Protein AF-A0A2M8HN23-F1 (afdb_monomer)

Sequence (165 aa):
MIIRKKDILLKEYEIVSDQITYWDNQYWTKQKFFISVEGLFLSGSSFLLNNEMFREDNIELQTLFFSLIAFNIVMCFIWFISCKRTKEYIDLRMKRAKNIEKYIKVAKLYRYHDNKFYLKQCNFSGKLERHIPSVFMVLWFIILFMHFIFPFIKKVCCLLILCAK

Mean predicted aligned error: 10.08 Å

Nearest PDB structures (foldseek):
  3g6b-assembly1_A  TM=3.235E-01  e=4.610E+00  Thermotoga maritima
  1qu7-assembly1_B  TM=3.025E-01  e=6.092E+00  Escherichia coli

Radius of gyration: 25.64 Å; Cα contacts (8 Å, |Δi|>4): 63; chains: 1; bounding box: 68×23×71 Å

Foldseek 3Di:
DVVVVLVVLVVLLVVLLVLLVVLLVVLVVLLVVLCVVLVVLVVVLVVLVPDVVNVVPPVVVVVVNLVVLVVLLVVLVVSLVVSVVSVVVSVVSVVSSVVSCVVNPVPVVVVVPPPDDDVVVSVPDDPVSSCSSVVSSVVSVVVCCVPPVVVVVVVVVVVVVVVVD

pLDDT: mean 78.19, std 15.1, range [40.41, 93.94]

Structure (mmCIF, N/CA/C/O backbone):
data_AF-A0A2M8HN23-F1
#
_entry.id   AF-A0A2M8HN23-F1
#
loop_
_atom_site.group_PDB
_atom_site.id
_atom_site.type_symbol
_atom_site.label_atom_id
_atom_site.label_alt_id
_atom_site.label_comp_id
_atom_site.label_asym_id
_atom_site.label_entity_id
_atom_site.label_seq_id
_atom_site.pdbx_PDB_ins_code
_atom_site.Cartn_x
_atom_site.Cartn_y
_atom_site.Cartn_z
_atom_site.occupancy
_atom_site.B_iso_or_equiv
_atom_site.auth_seq_id
_atom_site.auth_comp_id
_atom_site.auth_asym_id
_atom_site.auth_atom_id
_atom_site.pdbx_PDB_model_num
ATOM 1 N N . MET A 1 1 ? -25.834 9.711 41.392 1.00 53.47 1 MET A N 1
ATOM 2 C CA . MET A 1 1 ? -24.997 10.353 40.345 1.00 53.47 1 MET A CA 1
ATOM 3 C C . MET A 1 1 ? -24.006 9.395 39.653 1.00 53.47 1 MET A C 1
ATOM 5 O O . MET A 1 1 ? -23.716 9.595 38.482 1.00 53.47 1 MET A O 1
ATOM 9 N N . ILE A 1 2 ? -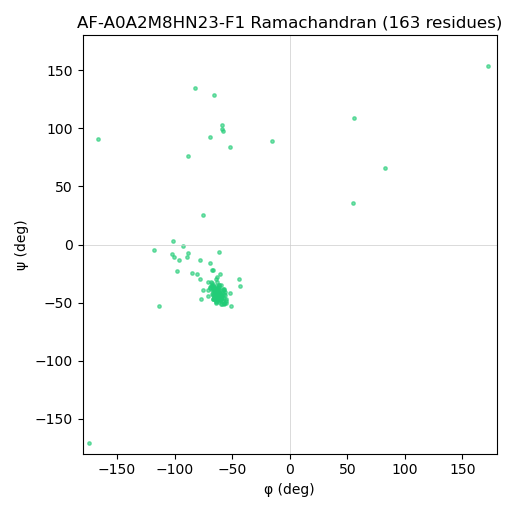23.532 8.326 40.315 1.00 57.75 2 ILE A N 1
ATOM 10 C CA . ILE A 1 2 ? -22.553 7.352 39.769 1.00 57.75 2 ILE A CA 1
ATOM 11 C C . ILE A 1 2 ? -23.112 6.493 38.611 1.00 57.75 2 ILE A C 1
ATOM 13 O O . ILE A 1 2 ? -22.380 6.177 37.678 1.00 57.75 2 ILE A O 1
ATOM 17 N N . ILE A 1 3 ? -24.411 6.172 38.632 1.00 59.12 3 ILE A N 1
ATOM 18 C CA . ILE A 1 3 ? -25.077 5.334 37.615 1.00 59.12 3 ILE A CA 1
ATOM 19 C C . ILE A 1 3 ? -25.060 6.018 36.234 1.00 59.12 3 ILE A C 1
ATOM 21 O O . ILE A 1 3 ? -24.543 5.444 35.283 1.00 59.12 3 ILE A O 1
ATOM 25 N N . ARG A 1 4 ? -25.445 7.304 36.154 1.00 64.25 4 ARG A N 1
ATOM 26 C CA . ARG A 1 4 ? -25.426 8.076 34.893 1.00 64.25 4 ARG A CA 1
ATOM 27 C C . ARG A 1 4 ? -24.042 8.145 34.242 1.00 64.25 4 ARG A C 1
ATOM 29 O O . ARG A 1 4 ? -23.936 8.073 33.026 1.00 64.25 4 ARG A O 1
ATOM 36 N N . LYS A 1 5 ? -22.971 8.269 35.037 1.00 71.38 5 LYS A N 1
ATOM 37 C CA . LYS A 1 5 ? -21.596 8.326 34.509 1.00 71.38 5 LYS A CA 1
ATOM 38 C C . LYS A 1 5 ? -21.184 7.000 33.867 1.00 71.38 5 LYS A C 1
ATOM 40 O O . LYS A 1 5 ? -20.461 7.002 32.878 1.00 71.38 5 LYS A O 1
ATOM 45 N N . LYS A 1 6 ? -21.649 5.878 34.417 1.00 72.00 6 LYS A N 1
ATOM 46 C CA . LYS A 1 6 ? -21.360 4.546 33.888 1.00 72.00 6 LYS A CA 1
ATOM 47 C C . LYS A 1 6 ? -22.083 4.294 32.565 1.00 72.00 6 LYS A C 1
ATOM 49 O O . LYS A 1 6 ? -21.448 3.821 31.631 1.00 72.00 6 LYS A O 1
ATOM 54 N N . ASP A 1 7 ? -23.358 4.659 32.472 1.00 77.06 7 ASP A N 1
ATOM 55 C CA . ASP A 1 7 ? -24.154 4.467 31.251 1.00 77.06 7 ASP A CA 1
ATOM 56 C C . ASP A 1 7 ? -23.611 5.309 30.086 1.00 77.06 7 ASP A C 1
ATOM 58 O O . ASP A 1 7 ? -23.524 4.837 28.955 1.00 77.06 7 ASP A O 1
ATOM 62 N N . ILE A 1 8 ? -23.144 6.530 30.377 1.00 82.38 8 ILE A N 1
ATOM 63 C CA . ILE A 1 8 ? -22.467 7.390 29.394 1.00 82.38 8 ILE A CA 1
ATOM 64 C C . ILE A 1 8 ? -21.170 6.743 28.891 1.00 82.38 8 ILE A C 1
ATOM 66 O O . ILE A 1 8 ? -20.927 6.727 27.688 1.00 82.38 8 ILE A O 1
ATOM 70 N N . LEU A 1 9 ? -20.347 6.191 29.789 1.00 80.38 9 LEU A N 1
ATOM 71 C CA . LEU A 1 9 ? -19.087 5.543 29.410 1.00 80.38 9 LEU A CA 1
ATOM 72 C C . LEU A 1 9 ? -19.309 4.250 28.613 1.00 80.38 9 LEU A C 1
ATOM 74 O O . LEU A 1 9 ? -18.529 3.961 27.713 1.00 80.38 9 LEU A O 1
ATOM 78 N N . LEU A 1 10 ? -20.367 3.490 28.911 1.00 81.00 10 LEU A N 1
ATOM 79 C CA . LEU A 1 10 ? -20.744 2.307 28.132 1.00 81.00 10 LEU A CA 1
ATOM 80 C C . LEU A 1 10 ? -21.181 2.686 26.715 1.00 81.00 10 LEU A C 1
ATOM 82 O O . LEU A 1 10 ? -20.696 2.098 25.753 1.00 81.00 10 LEU A O 1
ATOM 86 N N . LYS A 1 11 ? -22.020 3.718 26.579 1.00 83.12 11 LYS A N 1
ATOM 87 C CA . LYS A 1 11 ? -22.434 4.231 25.268 1.00 83.12 11 LYS A CA 1
ATOM 88 C C . LYS A 1 11 ? -21.251 4.784 24.470 1.00 83.12 11 LYS A C 1
ATOM 90 O O . LYS A 1 11 ? -21.157 4.576 23.266 1.00 83.12 11 LYS A O 1
ATOM 95 N N . GLU A 1 12 ? -20.326 5.475 25.134 1.00 85.12 12 GLU A N 1
ATOM 96 C CA . GLU A 1 12 ? -19.089 5.931 24.496 1.00 85.12 12 GLU A CA 1
ATOM 97 C C . GLU A 1 12 ? -18.231 4.748 24.026 1.00 85.12 12 GLU A C 1
ATOM 99 O O . GLU A 1 12 ? -17.696 4.782 22.920 1.00 85.12 12 GLU A O 1
ATOM 104 N N . TYR A 1 13 ? -18.116 3.697 24.840 1.00 83.44 13 TYR A N 1
ATOM 105 C CA . TYR A 1 13 ? -17.366 2.496 24.485 1.00 83.44 13 TYR A CA 1
ATOM 106 C C . TYR A 1 13 ? -17.936 1.807 23.244 1.00 83.44 13 TYR A C 1
ATOM 108 O O . TYR A 1 13 ? -17.172 1.474 22.343 1.00 83.44 13 TYR A O 1
ATOM 116 N N . GLU A 1 14 ? -19.259 1.649 23.172 1.00 83.12 14 GLU A N 1
ATOM 117 C CA . GLU A 1 14 ? -19.956 1.077 22.015 1.00 83.12 14 GLU A CA 1
ATOM 118 C C . GLU A 1 14 ? -19.638 1.862 20.733 1.00 83.12 14 GLU A C 1
ATOM 120 O O . GLU A 1 14 ? -19.123 1.299 19.769 1.00 83.12 14 GLU A O 1
ATOM 125 N N . ILE A 1 15 ? -19.784 3.192 20.773 1.00 86.81 15 ILE A N 1
ATOM 126 C CA . ILE A 1 15 ? -19.465 4.073 19.638 1.00 86.81 15 ILE A CA 1
ATOM 127 C C . ILE A 1 15 ? -17.994 3.939 19.218 1.00 86.81 15 ILE A C 1
ATOM 129 O O . ILE A 1 15 ? -17.678 3.890 18.028 1.00 86.81 15 ILE A O 1
ATOM 133 N N . VAL A 1 16 ? -17.067 3.914 20.179 1.00 85.38 16 VAL A N 1
ATOM 134 C CA . VAL A 1 16 ? -15.632 3.792 19.887 1.00 85.38 16 VAL A CA 1
ATOM 135 C C . VAL A 1 16 ? -15.305 2.413 19.307 1.00 85.38 16 VAL A C 1
ATOM 137 O O . VAL A 1 16 ? -14.497 2.326 18.383 1.00 85.38 16 VAL A O 1
ATOM 140 N N . SER A 1 17 ? -15.935 1.352 19.809 1.00 81.19 17 SER A N 1
ATOM 141 C CA . SER A 1 17 ? -15.785 -0.019 19.313 1.00 81.19 17 SER A CA 1
ATOM 142 C C . SER A 1 17 ? -16.264 -0.154 17.863 1.00 81.19 17 SER A C 1
ATOM 144 O O . SER A 1 17 ? -15.545 -0.698 17.015 1.00 81.19 17 SER A O 1
ATOM 146 N N . ASP A 1 18 ? -17.421 0.428 17.541 1.00 84.25 18 ASP A N 1
ATOM 147 C CA . ASP A 1 18 ? -17.958 0.464 16.178 1.00 84.25 18 ASP A CA 1
ATOM 148 C C . ASP A 1 18 ? -17.032 1.223 15.229 1.00 84.25 18 ASP A C 1
ATOM 150 O O . ASP A 1 18 ? -16.730 0.753 14.130 1.00 84.25 18 ASP A O 1
ATOM 154 N N . GLN A 1 19 ? -16.506 2.369 15.673 1.00 87.06 19 GLN A N 1
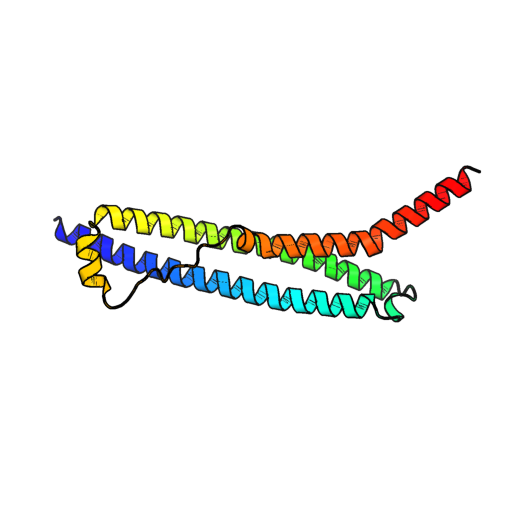ATOM 155 C CA . GLN A 1 19 ? -15.530 3.136 14.903 1.00 87.06 19 GLN A CA 1
ATOM 156 C C . GLN A 1 19 ? -14.263 2.321 14.631 1.00 87.06 19 GLN A C 1
ATOM 158 O O . GLN A 1 19 ? -13.797 2.293 13.494 1.00 87.06 19 GLN A O 1
ATOM 163 N N . ILE A 1 20 ? -13.703 1.647 15.640 1.00 84.94 20 ILE A N 1
ATOM 164 C CA . ILE A 1 20 ? -12.511 0.804 15.459 1.00 84.94 20 ILE A CA 1
ATOM 165 C C . ILE A 1 20 ? -12.789 -0.275 14.412 1.00 84.94 20 ILE A C 1
ATOM 167 O O . ILE A 1 20 ? -12.016 -0.411 13.466 1.00 84.94 20 ILE A O 1
ATOM 171 N N . THR A 1 21 ? -13.911 -0.983 14.539 1.00 82.75 21 THR A N 1
ATOM 172 C CA . THR A 1 21 ? -14.291 -2.073 13.630 1.00 82.75 21 THR A CA 1
ATOM 173 C C . THR A 1 21 ? -14.483 -1.577 12.198 1.00 82.75 21 THR A C 1
ATOM 175 O O . THR A 1 21 ? -13.948 -2.160 11.253 1.00 82.75 21 THR A O 1
ATOM 178 N N . TYR A 1 22 ? -15.204 -0.468 12.023 1.00 87.06 22 TYR A N 1
ATOM 179 C CA . TYR A 1 22 ? -15.425 0.142 10.716 1.00 87.06 22 TYR A CA 1
ATOM 180 C C . TYR A 1 22 ? -14.105 0.542 10.047 1.00 87.06 22 TYR A C 1
ATOM 182 O O . TYR A 1 22 ? -13.845 0.169 8.902 1.00 87.06 22 TYR A O 1
ATOM 190 N N . TRP A 1 23 ? -13.247 1.277 10.757 1.00 87.88 23 TRP A N 1
ATOM 191 C CA . TRP A 1 23 ? -12.000 1.783 10.185 1.00 87.88 23 TRP A CA 1
ATOM 192 C C . TRP A 1 23 ? -10.969 0.683 9.935 1.00 87.88 23 TRP A C 1
ATOM 194 O O . TRP A 1 23 ? -10.225 0.780 8.959 1.00 87.88 23 TRP A O 1
ATOM 204 N N . ASP A 1 24 ? -10.939 -0.370 10.754 1.00 85.00 24 ASP A N 1
ATOM 205 C CA . ASP A 1 24 ? -10.077 -1.531 10.516 1.00 85.00 24 ASP A CA 1
ATOM 206 C C . ASP A 1 24 ? -10.524 -2.296 9.257 1.00 85.00 24 ASP A C 1
ATOM 208 O O . ASP A 1 24 ? -9.707 -2.571 8.378 1.00 85.00 24 ASP A O 1
ATOM 212 N N . ASN A 1 25 ? -11.833 -2.511 9.072 1.00 86.25 25 ASN A N 1
ATOM 213 C CA . ASN A 1 25 ? -12.370 -3.098 7.838 1.00 86.25 25 ASN A CA 1
ATOM 214 C C . ASN A 1 25 ? -12.040 -2.256 6.595 1.00 86.25 25 ASN A C 1
ATOM 216 O O . ASN A 1 25 ? -11.638 -2.796 5.559 1.00 86.25 25 ASN A O 1
ATOM 220 N N . GLN A 1 26 ? -12.173 -0.930 6.686 1.00 87.75 26 GLN A N 1
ATOM 221 C CA . GLN A 1 26 ? -11.814 -0.016 5.598 1.00 87.75 26 GLN A CA 1
ATOM 222 C C . GLN A 1 26 ? -10.312 -0.049 5.291 1.00 87.75 26 GLN A C 1
ATOM 224 O O . GLN A 1 26 ? -9.923 -0.060 4.123 1.00 87.75 26 GLN A O 1
ATOM 229 N N . TYR A 1 27 ? -9.460 -0.107 6.319 1.00 88.31 27 TYR A N 1
ATOM 230 C CA . TYR A 1 27 ? -8.013 -0.252 6.156 1.00 88.31 27 TYR A CA 1
ATOM 231 C C . TYR A 1 27 ? -7.667 -1.516 5.361 1.00 88.31 27 TYR A C 1
ATOM 233 O O . TYR A 1 27 ? -6.963 -1.442 4.353 1.00 88.31 27 TYR A O 1
ATOM 241 N N . TRP A 1 28 ? -8.219 -2.662 5.758 1.00 87.00 28 TRP A N 1
ATOM 242 C CA . TRP A 1 28 ? -7.969 -3.938 5.090 1.00 87.00 28 TRP A CA 1
ATOM 243 C C . TRP A 1 28 ? -8.520 -4.000 3.670 1.00 87.00 28 TRP A C 1
ATOM 245 O O . TRP A 1 28 ? -7.868 -4.545 2.780 1.00 87.00 28 TRP A O 1
ATOM 255 N N . THR A 1 29 ? -9.691 -3.414 3.438 1.00 89.44 29 THR A N 1
ATOM 256 C CA . THR A 1 29 ? -10.286 -3.330 2.098 1.00 89.44 29 THR A CA 1
ATOM 257 C C . THR A 1 29 ? -9.383 -2.537 1.154 1.00 89.44 29 THR A C 1
ATOM 259 O O . THR A 1 29 ? -9.083 -3.003 0.055 1.00 89.44 29 THR A O 1
ATOM 262 N N . LYS A 1 30 ? -8.857 -1.391 1.609 1.00 89.31 30 LYS A N 1
ATOM 263 C CA . LYS A 1 30 ? -7.883 -0.598 0.846 1.00 89.31 30 LYS A CA 1
ATOM 264 C C . LYS A 1 30 ? -6.606 -1.383 0.554 1.00 89.31 30 LYS A C 1
ATOM 266 O O . LYS A 1 30 ? -6.123 -1.338 -0.570 1.00 89.31 30 LYS A O 1
ATOM 271 N N . GLN A 1 31 ? -6.065 -2.111 1.532 1.00 89.38 31 GLN A N 1
ATOM 272 C CA . GLN A 1 31 ? -4.847 -2.904 1.325 1.00 89.38 31 GLN A CA 1
ATOM 273 C C . GLN A 1 31 ? -5.046 -4.010 0.282 1.00 89.38 31 GLN A C 1
ATOM 275 O O . GLN A 1 31 ? -4.224 -4.162 -0.616 1.00 89.38 31 GLN A O 1
ATOM 280 N N . LYS A 1 32 ? -6.160 -4.747 0.347 1.00 91.00 32 LYS A N 1
ATOM 281 C CA . LYS A 1 32 ? -6.481 -5.790 -0.642 1.00 91.00 32 LYS A CA 1
ATOM 282 C C . LYS A 1 32 ? -6.642 -5.216 -2.047 1.00 91.00 32 LYS A C 1
ATOM 284 O O . LYS A 1 32 ? -6.117 -5.786 -3.002 1.00 91.00 32 LYS A O 1
ATOM 289 N N . PHE A 1 33 ? -7.340 -4.088 -2.163 1.00 92.31 33 PHE A N 1
ATOM 290 C CA . PHE A 1 33 ? -7.495 -3.390 -3.435 1.00 92.31 33 PHE A CA 1
ATOM 291 C C . PHE A 1 33 ? -6.137 -2.963 -4.002 1.00 92.31 33 PHE A C 1
ATOM 293 O O . PHE A 1 33 ? -5.838 -3.271 -5.150 1.00 92.31 33 PHE A O 1
ATOM 300 N N . PHE A 1 34 ? -5.287 -2.343 -3.180 1.00 93.56 34 PHE A N 1
ATOM 301 C CA . PHE A 1 34 ? -3.946 -1.918 -3.580 1.00 93.56 34 PHE A CA 1
ATOM 302 C C . PHE A 1 34 ? -3.093 -3.077 -4.093 1.00 93.56 34 PHE A C 1
ATOM 304 O O . PHE A 1 34 ? -2.581 -3.006 -5.201 1.00 93.56 34 PHE A O 1
ATOM 311 N N . ILE A 1 35 ? -3.006 -4.174 -3.334 1.00 93.25 35 ILE A N 1
ATOM 312 C CA . ILE A 1 35 ? -2.243 -5.365 -3.738 1.00 93.25 35 ILE A CA 1
ATOM 313 C C . ILE A 1 35 ? -2.756 -5.921 -5.070 1.00 93.25 35 ILE A C 1
ATOM 315 O O . ILE A 1 35 ? -1.962 -6.343 -5.904 1.00 93.25 35 ILE A O 1
ATOM 319 N N . SER A 1 36 ? -4.074 -5.914 -5.280 1.00 93.94 36 SER A N 1
ATOM 320 C CA . SER A 1 36 ? -4.676 -6.409 -6.522 1.00 93.94 36 SER A CA 1
ATOM 321 C C . SER A 1 36 ? -4.294 -5.529 -7.713 1.00 93.94 36 SER A C 1
ATOM 323 O O . SER A 1 36 ? -3.870 -6.040 -8.745 1.00 93.94 36 SER A O 1
ATOM 325 N N . VAL A 1 37 ? -4.402 -4.206 -7.559 1.00 93.50 37 VAL A N 1
ATOM 326 C CA . VAL A 1 37 ? -4.042 -3.237 -8.601 1.00 93.50 37 VAL A CA 1
ATOM 327 C C . VAL A 1 37 ? -2.549 -3.311 -8.916 1.00 93.50 37 VAL A C 1
ATOM 329 O O . VAL A 1 37 ? -2.181 -3.490 -10.072 1.00 93.50 37 VAL A O 1
ATOM 332 N N . GLU A 1 38 ? -1.686 -3.255 -7.905 1.00 93.88 38 GLU A N 1
ATOM 333 C CA . GLU A 1 38 ? -0.235 -3.335 -8.091 1.00 93.88 38 GLU A CA 1
ATOM 334 C C . GLU A 1 38 ? 0.212 -4.685 -8.663 1.00 93.88 38 GLU A C 1
ATOM 336 O O . GLU A 1 38 ? 1.116 -4.738 -9.493 1.00 93.88 38 GLU A O 1
ATOM 341 N N . GLY A 1 39 ? -0.444 -5.784 -8.277 1.00 93.81 39 GLY A N 1
ATOM 342 C CA . GLY A 1 39 ? -0.207 -7.099 -8.870 1.00 93.81 39 GLY A CA 1
ATOM 343 C C . GLY A 1 39 ? -0.509 -7.119 -10.370 1.00 93.81 39 GLY A C 1
ATOM 344 O O . GLY A 1 39 ? 0.293 -7.632 -11.152 1.00 93.81 39 GLY A O 1
ATOM 345 N N . LEU A 1 40 ? -1.618 -6.498 -10.788 1.00 93.25 40 LEU A N 1
ATOM 346 C CA . LEU A 1 40 ? -1.949 -6.336 -12.205 1.00 93.25 40 LEU A CA 1
ATOM 347 C C . LEU A 1 40 ? -0.913 -5.467 -12.923 1.00 93.25 40 LEU A C 1
ATOM 349 O O . LEU A 1 40 ? -0.419 -5.876 -13.974 1.00 93.25 40 LEU A O 1
ATOM 353 N N . PHE A 1 41 ? -0.524 -4.329 -12.344 1.00 92.06 41 PHE A N 1
ATOM 354 C CA . PHE A 1 41 ? 0.509 -3.471 -12.926 1.00 92.06 41 PHE A CA 1
ATOM 355 C C . PHE A 1 41 ? 1.846 -4.198 -13.077 1.00 92.06 41 PHE A C 1
ATOM 357 O O . PHE A 1 41 ? 2.414 -4.169 -14.162 1.00 92.06 41 PHE A O 1
ATOM 364 N N . LEU A 1 42 ? 2.325 -4.908 -12.051 1.00 90.81 42 LEU A N 1
ATOM 365 C CA . LEU A 1 42 ? 3.564 -5.686 -12.139 1.00 90.81 42 LEU A CA 1
ATOM 366 C C . LEU A 1 42 ? 3.486 -6.773 -13.214 1.00 90.81 42 LEU A C 1
ATOM 368 O O . LEU A 1 42 ? 4.443 -6.954 -13.966 1.00 90.81 42 LEU A O 1
ATOM 372 N N . SER A 1 43 ? 2.356 -7.477 -13.319 1.00 90.00 43 SER A N 1
ATOM 373 C CA . SER A 1 43 ? 2.170 -8.500 -14.353 1.00 90.00 43 SER A CA 1
ATOM 374 C C . SER A 1 43 ? 2.189 -7.900 -15.764 1.00 90.00 43 SER A C 1
ATOM 376 O O . SER A 1 43 ? 2.898 -8.402 -16.637 1.00 90.00 43 SER A O 1
ATOM 378 N N . GLY A 1 44 ? 1.497 -6.773 -15.969 1.00 89.38 44 GLY A N 1
ATOM 379 C CA . GLY A 1 44 ? 1.484 -6.047 -17.236 1.00 89.38 44 GLY A CA 1
ATOM 380 C C . GLY A 1 44 ? 2.859 -5.484 -17.586 1.00 89.38 44 GLY A C 1
ATOM 381 O O . GLY A 1 44 ? 3.312 -5.616 -18.720 1.00 89.38 44 GLY A O 1
ATOM 382 N N . SER A 1 45 ? 3.574 -4.937 -16.603 1.00 86.81 45 SER A N 1
ATOM 383 C CA . SER A 1 45 ? 4.944 -4.463 -16.779 1.00 86.81 45 SER A CA 1
ATOM 384 C C . SER A 1 45 ? 5.905 -5.590 -17.128 1.00 86.81 45 SER A C 1
ATOM 386 O O . SER A 1 45 ? 6.710 -5.424 -18.037 1.00 86.81 45 SER A O 1
ATOM 388 N N . SER A 1 46 ? 5.805 -6.750 -16.476 1.00 86.62 46 SER A N 1
ATOM 389 C CA . SER A 1 46 ? 6.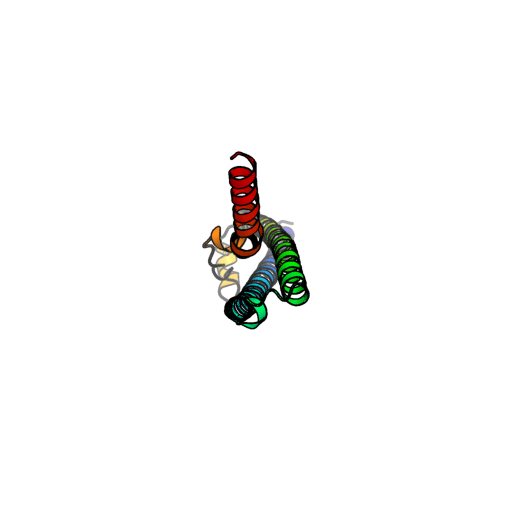623 -7.913 -16.827 1.00 86.62 46 SER A CA 1
ATOM 390 C C . SER A 1 46 ? 6.338 -8.411 -18.243 1.00 86.62 46 SER A C 1
ATOM 392 O O . SER A 1 46 ? 7.263 -8.840 -18.928 1.00 86.62 46 SER A O 1
ATOM 394 N N . PHE A 1 47 ? 5.080 -8.367 -18.689 1.00 87.12 47 PHE A N 1
ATOM 395 C CA . PHE A 1 47 ? 4.717 -8.730 -20.057 1.00 87.12 47 PHE A CA 1
ATOM 396 C C . PHE A 1 47 ? 5.303 -7.743 -21.073 1.00 87.12 47 PHE A C 1
ATOM 398 O O . PHE A 1 47 ? 5.917 -8.167 -22.048 1.00 87.12 47 PHE A O 1
ATOM 405 N N . LEU A 1 48 ? 5.174 -6.435 -20.821 1.00 83.50 48 LEU A N 1
ATOM 406 C CA . LEU A 1 48 ? 5.705 -5.384 -21.694 1.00 83.50 48 LEU A CA 1
ATOM 407 C C . LEU A 1 48 ? 7.234 -5.415 -21.785 1.00 83.50 48 LEU A C 1
ATOM 409 O O . LEU A 1 48 ? 7.768 -5.350 -22.885 1.00 83.50 48 LEU A O 1
ATOM 413 N N . LEU A 1 49 ? 7.934 -5.576 -20.658 1.00 81.25 49 LEU A N 1
ATOM 414 C CA . LEU A 1 49 ? 9.401 -5.648 -20.624 1.00 81.25 49 LEU A CA 1
ATOM 415 C C . LEU A 1 49 ? 9.965 -6.855 -21.391 1.00 81.25 49 LEU A C 1
ATOM 417 O O . LEU A 1 49 ? 11.080 -6.787 -21.904 1.00 81.25 49 LEU A O 1
ATOM 421 N N . ASN A 1 50 ? 9.198 -7.944 -21.487 1.00 80.50 50 ASN A N 1
ATOM 422 C CA . ASN A 1 50 ? 9.572 -9.135 -22.251 1.00 80.50 50 ASN A CA 1
ATOM 423 C C . ASN A 1 50 ? 9.145 -9.073 -23.726 1.00 80.50 50 ASN A C 1
ATOM 425 O O . ASN A 1 50 ? 9.509 -9.960 -24.495 1.00 80.50 50 ASN A O 1
ATOM 429 N N . ASN A 1 51 ? 8.374 -8.061 -24.127 1.00 81.25 51 ASN A N 1
ATOM 430 C CA . ASN A 1 51 ? 7.854 -7.945 -25.481 1.00 81.25 51 ASN A CA 1
ATOM 431 C C . ASN A 1 51 ? 8.909 -7.338 -26.420 1.00 81.25 51 ASN A C 1
ATOM 433 O O . ASN A 1 51 ? 9.552 -6.341 -26.088 1.00 81.25 51 ASN A O 1
ATOM 437 N N . GLU A 1 52 ? 9.079 -7.923 -27.605 1.00 64.06 52 GLU A N 1
ATOM 438 C CA . GLU A 1 52 ? 10.088 -7.504 -28.586 1.00 64.06 52 GLU A CA 1
ATOM 439 C C . GLU A 1 52 ? 9.874 -6.058 -29.052 1.00 64.06 52 GLU A C 1
ATOM 441 O O . GLU A 1 52 ? 10.841 -5.306 -29.135 1.00 64.06 52 GLU A O 1
ATOM 446 N N . MET A 1 53 ? 8.619 -5.605 -29.175 1.00 59.34 53 MET A N 1
ATOM 447 C CA . MET A 1 53 ? 8.300 -4.204 -29.500 1.00 59.34 53 MET A CA 1
ATOM 448 C C . MET A 1 53 ? 8.812 -3.190 -28.464 1.00 59.34 53 MET A C 1
ATOM 450 O O . MET A 1 53 ? 9.043 -2.029 -28.793 1.00 59.34 53 MET A O 1
ATOM 454 N N . PHE A 1 54 ? 8.998 -3.600 -27.205 1.00 64.62 54 PHE A N 1
ATOM 455 C CA . PHE A 1 54 ? 9.598 -2.742 -26.180 1.00 64.62 54 PHE A CA 1
ATOM 456 C C . PHE A 1 54 ? 11.134 -2.709 -26.285 1.00 64.62 54 PHE A C 1
ATOM 458 O O . PHE A 1 54 ? 11.766 -1.734 -25.872 1.00 64.62 54 PHE A O 1
ATOM 465 N N . ARG A 1 55 ? 11.731 -3.769 -26.852 1.00 64.25 55 ARG A N 1
ATOM 466 C CA . ARG A 1 55 ? 13.180 -3.932 -27.055 1.00 64.25 55 ARG A CA 1
ATOM 467 C C . ARG A 1 55 ? 13.678 -3.269 -28.341 1.00 64.25 55 ARG A C 1
ATOM 469 O O . ARG A 1 55 ? 14.844 -2.901 -28.385 1.00 64.25 55 ARG A O 1
ATOM 476 N N . GLU A 1 56 ? 12.817 -3.072 -29.339 1.00 66.12 56 GLU A N 1
ATOM 477 C CA . GLU A 1 56 ? 13.126 -2.402 -30.618 1.00 66.12 56 GLU A CA 1
ATOM 478 C C . GLU A 1 56 ? 13.240 -0.861 -30.525 1.00 66.12 56 GLU A C 1
ATOM 480 O O . GLU A 1 56 ? 13.040 -0.157 -31.509 1.00 66.12 56 GLU A O 1
ATOM 485 N N . ASP A 1 57 ? 13.575 -0.310 -29.352 1.00 66.56 57 ASP A N 1
ATOM 486 C CA . ASP A 1 57 ? 13.795 1.133 -29.144 1.00 66.56 57 ASP A CA 1
ATOM 487 C C . ASP A 1 57 ? 12.614 2.035 -29.570 1.00 66.56 57 ASP A C 1
ATOM 489 O O . ASP A 1 57 ? 12.797 3.172 -30.011 1.00 66.56 57 ASP A O 1
ATOM 493 N N . ASN A 1 58 ? 11.368 1.578 -29.386 1.00 79.94 58 ASN A N 1
ATOM 494 C CA . ASN A 1 58 ? 10.203 2.455 -29.516 1.00 79.94 58 ASN A CA 1
ATOM 495 C C . ASN A 1 58 ? 10.168 3.467 -28.353 1.00 79.94 58 ASN A C 1
ATOM 497 O O . ASN A 1 58 ? 9.628 3.200 -27.274 1.00 79.94 58 ASN A O 1
ATOM 501 N N . ILE A 1 59 ? 10.765 4.640 -28.586 1.00 80.38 59 ILE A N 1
ATOM 502 C CA . ILE A 1 59 ? 10.939 5.715 -27.597 1.00 80.38 59 ILE A CA 1
ATOM 503 C C . ILE A 1 59 ? 9.598 6.167 -27.009 1.00 80.38 59 ILE A C 1
ATOM 505 O O . ILE A 1 59 ? 9.523 6.436 -25.810 1.00 80.38 59 ILE A O 1
ATOM 509 N N . GLU A 1 60 ? 8.532 6.236 -27.809 1.00 84.31 60 GLU A N 1
ATOM 510 C CA . GLU A 1 60 ? 7.210 6.673 -27.342 1.00 84.31 60 GLU A CA 1
ATOM 511 C C . GLU A 1 60 ? 6.624 5.679 -26.337 1.00 84.31 60 GLU A C 1
ATOM 513 O O . GLU A 1 60 ? 6.198 6.067 -25.245 1.00 84.31 60 GLU A O 1
ATOM 518 N N . LEU A 1 61 ? 6.678 4.384 -26.667 1.00 82.94 61 LEU A N 1
ATOM 519 C CA . LEU A 1 61 ? 6.198 3.311 -25.800 1.00 82.94 61 LEU A CA 1
ATOM 520 C C . LEU A 1 61 ? 7.009 3.231 -24.500 1.00 82.94 61 LEU A C 1
ATOM 522 O O . LEU A 1 61 ? 6.435 3.095 -23.418 1.00 82.94 61 LEU A O 1
ATOM 526 N N . GLN A 1 62 ? 8.335 3.362 -24.588 1.00 82.38 62 GLN A N 1
ATOM 527 C CA . GLN A 1 62 ? 9.220 3.389 -23.423 1.00 82.38 62 GLN A CA 1
ATOM 528 C C . GLN A 1 62 ? 8.941 4.608 -22.535 1.00 82.38 62 GLN A C 1
ATOM 530 O O . GLN A 1 62 ? 8.788 4.468 -21.322 1.00 82.38 62 GLN A O 1
ATOM 535 N N . THR A 1 63 ? 8.803 5.798 -23.125 1.00 84.75 63 THR A N 1
ATOM 536 C CA . THR A 1 63 ? 8.502 7.039 -22.393 1.00 84.75 63 THR A CA 1
ATOM 537 C C . THR A 1 63 ? 7.161 6.945 -21.673 1.00 84.75 63 THR A C 1
ATOM 539 O O . THR A 1 63 ? 7.069 7.280 -20.489 1.00 84.75 63 THR A O 1
ATOM 542 N N . LEU A 1 64 ? 6.125 6.439 -22.348 1.00 87.44 64 LEU A N 1
ATOM 543 C CA . LEU A 1 64 ? 4.813 6.216 -21.746 1.00 87.44 64 LEU A CA 1
ATOM 544 C C . LEU A 1 64 ? 4.893 5.200 -20.599 1.00 87.44 64 LEU A C 1
ATOM 546 O O . LEU A 1 64 ? 4.366 5.450 -19.516 1.00 87.44 64 LEU A O 1
ATOM 550 N N . PHE A 1 65 ? 5.609 4.093 -20.794 1.00 87.62 65 PHE A N 1
ATOM 551 C CA . PHE A 1 65 ? 5.806 3.079 -19.763 1.00 87.62 65 PHE A CA 1
ATOM 552 C C . PHE A 1 65 ? 6.519 3.627 -18.519 1.00 87.62 65 PHE A C 1
ATOM 554 O O . PHE A 1 65 ? 6.044 3.436 -17.400 1.00 87.62 65 PHE A O 1
ATOM 561 N N . PHE A 1 66 ? 7.622 4.361 -18.685 1.00 86.06 66 PHE A N 1
ATOM 562 C CA . PHE A 1 66 ? 8.332 4.958 -17.551 1.00 86.06 66 PHE A CA 1
ATOM 563 C C . PHE A 1 66 ? 7.525 6.070 -16.872 1.00 86.06 66 PHE A C 1
ATOM 565 O O . PHE A 1 66 ? 7.584 6.198 -15.648 1.00 86.06 66 PHE A O 1
ATOM 572 N N . SER A 1 67 ? 6.715 6.818 -17.628 1.00 89.06 67 SER A N 1
ATOM 573 C CA . SER A 1 67 ? 5.769 7.793 -17.067 1.00 89.06 67 SER A CA 1
ATOM 574 C C . SER A 1 67 ? 4.722 7.109 -16.184 1.00 89.06 67 SER A C 1
ATOM 576 O O . SER A 1 67 ? 4.424 7.594 -15.093 1.00 89.06 67 SER A O 1
ATOM 578 N N . LEU A 1 68 ? 4.212 5.945 -16.608 1.00 90.81 68 LEU A N 1
ATOM 579 C CA . LEU A 1 68 ? 3.298 5.123 -15.808 1.00 90.81 68 LEU A CA 1
ATOM 580 C C . LEU A 1 68 ? 3.969 4.565 -14.548 1.00 90.81 68 LEU A C 1
ATOM 582 O O . LEU A 1 68 ? 3.355 4.584 -13.483 1.00 90.81 68 LEU A O 1
ATOM 586 N N . ILE A 1 69 ? 5.231 4.127 -14.626 1.00 91.12 69 ILE A N 1
ATOM 587 C CA . ILE A 1 69 ? 5.997 3.709 -13.438 1.00 91.12 69 ILE A CA 1
ATOM 588 C C . ILE A 1 69 ? 6.147 4.877 -12.456 1.00 91.12 69 ILE A C 1
ATOM 590 O O . ILE A 1 69 ? 5.886 4.716 -11.264 1.00 91.12 69 ILE A O 1
ATOM 594 N N . ALA A 1 70 ? 6.538 6.059 -12.939 1.00 90.19 70 ALA A N 1
ATOM 595 C CA . ALA A 1 70 ? 6.683 7.247 -12.101 1.00 90.19 70 ALA A CA 1
ATOM 596 C C . ALA A 1 70 ? 5.351 7.635 -11.437 1.00 90.19 70 ALA A C 1
ATOM 598 O O . ALA A 1 70 ? 5.312 7.930 -10.241 1.00 90.19 70 ALA A O 1
ATOM 599 N N . PHE A 1 71 ? 4.248 7.560 -12.185 1.00 92.06 71 PHE A N 1
ATOM 600 C CA . PHE A 1 71 ? 2.908 7.760 -11.646 1.00 92.06 71 PHE A CA 1
ATOM 601 C C . PHE A 1 71 ? 2.560 6.722 -10.564 1.00 92.06 71 PHE A C 1
ATOM 603 O O . PHE A 1 71 ? 2.108 7.102 -9.483 1.00 92.06 71 PHE A O 1
ATOM 610 N N . ASN A 1 72 ? 2.846 5.435 -10.786 1.00 93.00 72 ASN A N 1
ATOM 611 C CA . ASN A 1 72 ? 2.617 4.378 -9.793 1.00 93.00 72 ASN A CA 1
ATOM 612 C C . ASN A 1 72 ? 3.431 4.578 -8.510 1.00 93.00 72 ASN A C 1
ATOM 614 O O . ASN A 1 72 ? 2.910 4.359 -7.418 1.00 93.00 72 ASN A O 1
ATOM 618 N N . ILE A 1 73 ? 4.668 5.073 -8.599 1.00 92.81 73 ILE A N 1
ATOM 619 C CA . ILE A 1 73 ? 5.476 5.436 -7.422 1.00 92.81 73 ILE A CA 1
ATOM 620 C C . ILE A 1 73 ? 4.772 6.521 -6.591 1.00 92.81 73 ILE A C 1
ATOM 622 O O . ILE A 1 73 ? 4.685 6.408 -5.364 1.00 92.81 73 ILE A O 1
ATOM 626 N N . VAL A 1 74 ? 4.229 7.554 -7.243 1.00 93.56 74 VAL A N 1
ATOM 627 C CA . VAL A 1 74 ? 3.457 8.610 -6.566 1.00 93.56 74 VAL A CA 1
ATOM 628 C C . VAL A 1 74 ? 2.192 8.033 -5.930 1.00 93.56 74 VAL A C 1
ATOM 630 O O . VAL A 1 74 ? 1.892 8.333 -4.772 1.00 93.56 74 VAL A O 1
ATOM 633 N N . MET A 1 75 ? 1.479 7.156 -6.638 1.00 93.44 75 MET A N 1
ATOM 634 C CA . MET A 1 75 ? 0.284 6.495 -6.112 1.00 93.44 75 MET A CA 1
ATOM 635 C C . MET A 1 75 ? 0.599 5.612 -4.899 1.00 93.44 75 MET A C 1
ATOM 637 O O . MET A 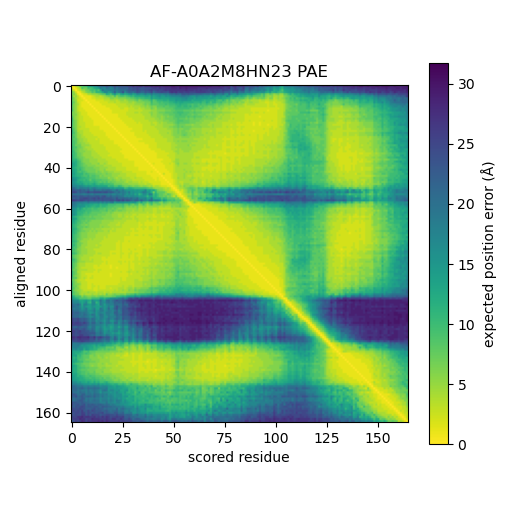1 75 ? -0.109 5.704 -3.893 1.00 93.44 75 MET A O 1
ATOM 641 N N . CYS A 1 76 ? 1.697 4.850 -4.922 1.00 93.94 76 CYS A N 1
ATOM 642 C CA . CYS A 1 76 ? 2.196 4.085 -3.776 1.00 93.94 76 CYS A CA 1
ATOM 643 C C . CYS A 1 76 ? 2.446 4.990 -2.558 1.00 93.94 76 CYS A C 1
ATOM 645 O O . CYS A 1 76 ? 2.061 4.654 -1.434 1.00 93.94 76 CYS A O 1
ATOM 647 N N . PHE A 1 77 ? 3.052 6.163 -2.766 1.00 93.06 77 PHE A N 1
ATOM 648 C CA . PHE A 1 77 ? 3.308 7.131 -1.699 1.00 93.06 77 PHE A CA 1
ATOM 649 C C . PHE A 1 77 ? 2.015 7.722 -1.114 1.00 93.06 77 PHE A C 1
ATOM 651 O O . PHE A 1 77 ? 1.847 7.769 0.109 1.00 93.06 77 PHE A O 1
ATOM 658 N N . ILE A 1 78 ? 1.066 8.119 -1.967 1.00 93.69 78 ILE A N 1
ATOM 659 C CA . ILE A 1 78 ? -0.257 8.596 -1.533 1.00 93.69 78 ILE A CA 1
ATOM 660 C C . ILE A 1 78 ? -0.974 7.502 -0.729 1.00 93.69 78 ILE A C 1
ATOM 662 O O . ILE A 1 78 ? -1.554 7.776 0.330 1.00 93.69 78 ILE A O 1
ATOM 666 N N . TRP A 1 79 ? -0.886 6.249 -1.182 1.00 93.62 79 TRP A N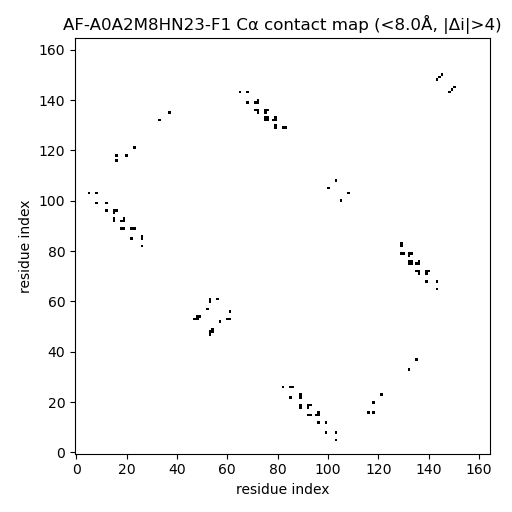 1
ATOM 667 C CA . TRP A 1 79 ? -1.471 5.104 -0.492 1.00 93.62 79 TRP A CA 1
ATOM 668 C C . TRP A 1 79 ? -0.843 4.879 0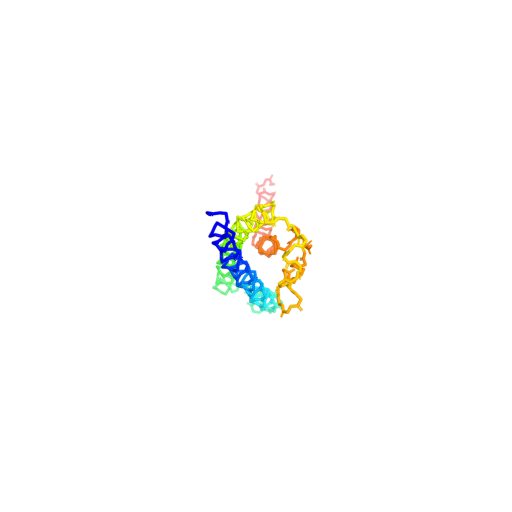.883 1.00 93.62 79 TRP A C 1
ATOM 670 O O . TRP A 1 79 ? -1.561 4.714 1.872 1.00 93.62 79 TRP A O 1
ATOM 680 N N . PHE A 1 80 ? 0.487 4.956 0.976 1.00 91.69 80 PHE A N 1
ATOM 681 C CA . PHE A 1 80 ? 1.218 4.871 2.239 1.00 91.69 80 PHE A CA 1
ATOM 682 C C . PHE A 1 80 ? 0.730 5.9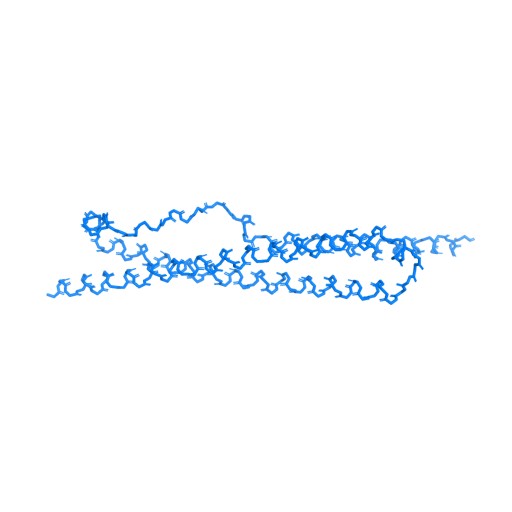14 3.252 1.00 91.69 80 PHE A C 1
ATOM 684 O O . PHE A 1 80 ? 0.410 5.566 4.393 1.00 91.69 80 PHE A O 1
ATOM 691 N N . ILE A 1 81 ? 0.604 7.179 2.836 1.00 91.56 81 ILE A N 1
ATOM 692 C CA . ILE A 1 81 ? 0.092 8.252 3.701 1.00 91.56 81 ILE A CA 1
ATOM 693 C C . ILE A 1 81 ? -1.343 7.951 4.149 1.00 91.56 81 ILE A C 1
ATOM 695 O O . ILE A 1 81 ? -1.662 8.078 5.333 1.00 91.56 81 ILE A O 1
ATOM 699 N N . SER A 1 82 ? -2.212 7.529 3.229 1.00 91.25 82 SER A N 1
ATOM 700 C CA . SER A 1 82 ? -3.613 7.195 3.521 1.00 91.25 82 SER A CA 1
ATOM 701 C C . SER A 1 82 ? -3.735 6.064 4.553 1.00 91.25 82 SER A C 1
ATOM 703 O O . SER A 1 82 ? -4.478 6.171 5.540 1.00 91.25 82 SER A O 1
ATOM 705 N N . CYS A 1 83 ? -2.945 5.003 4.383 1.00 88.00 83 CYS A N 1
ATOM 706 C CA . CYS A 1 83 ? -2.860 3.879 5.311 1.00 88.00 83 CYS A CA 1
ATOM 707 C C . CYS A 1 83 ? -2.321 4.308 6.680 1.00 88.00 83 CYS A C 1
ATOM 709 O O . CYS A 1 83 ? -2.897 3.934 7.706 1.00 88.00 83 CYS A O 1
ATOM 711 N N . LYS A 1 84 ? -1.268 5.135 6.709 1.00 88.75 84 LYS A N 1
ATOM 712 C CA . LYS A 1 84 ? -0.692 5.680 7.945 1.00 88.75 84 LYS A CA 1
ATOM 713 C C . LYS A 1 84 ? -1.730 6.473 8.742 1.00 88.75 84 LYS A C 1
ATOM 715 O O . LYS A 1 84 ? -1.951 6.163 9.910 1.00 88.75 84 LYS A O 1
ATOM 720 N N . ARG A 1 85 ? -2.433 7.415 8.102 1.00 90.44 85 ARG A N 1
ATOM 721 C CA . ARG A 1 85 ? -3.475 8.239 8.751 1.00 90.44 85 ARG A CA 1
ATOM 722 C C . ARG A 1 85 ? -4.627 7.392 9.291 1.00 90.44 85 ARG A C 1
ATOM 724 O O . ARG A 1 85 ? -5.099 7.627 10.401 1.00 90.44 85 ARG A O 1
ATOM 731 N N . THR A 1 86 ? -5.054 6.378 8.534 1.00 89.00 86 THR A N 1
ATOM 732 C CA . THR A 1 86 ? -6.110 5.452 8.977 1.00 89.00 86 THR A CA 1
ATOM 733 C C . THR A 1 86 ? -5.672 4.690 10.231 1.00 89.00 86 THR A C 1
ATOM 735 O O . THR A 1 86 ? -6.446 4.576 11.181 1.00 89.00 86 THR A O 1
ATOM 738 N N . LYS A 1 87 ? -4.416 4.220 10.289 1.00 85.12 87 LYS A N 1
ATOM 739 C CA . LYS A 1 87 ? -3.928 3.525 11.485 1.00 85.12 87 LYS A CA 1
ATOM 740 C C . LYS A 1 87 ? -3.727 4.440 12.682 1.00 85.12 87 LYS A C 1
ATOM 742 O O . LYS A 1 87 ? -4.081 4.036 13.781 1.00 85.12 87 LYS A O 1
ATOM 747 N N . GLU A 1 88 ? -3.224 5.654 12.484 1.00 89.69 88 GLU A N 1
ATOM 748 C CA . GLU A 1 88 ? -3.118 6.651 13.557 1.00 89.69 88 GLU A CA 1
ATOM 749 C C . GLU A 1 88 ? -4.489 6.938 14.182 1.00 89.69 88 GLU A C 1
ATOM 751 O O . GLU A 1 88 ? -4.620 6.964 15.407 1.00 89.69 88 GLU A O 1
ATOM 756 N N . TYR A 1 89 ? -5.531 7.064 13.354 1.00 89.75 89 TYR A N 1
ATOM 757 C CA . TYR A 1 89 ? -6.903 7.222 13.827 1.00 89.75 89 TYR A CA 1
ATOM 758 C C . TYR A 1 89 ? -7.374 6.018 14.658 1.00 89.75 89 TYR A C 1
ATOM 760 O O . TYR A 1 89 ? -7.877 6.195 15.771 1.00 89.75 89 TYR A O 1
ATOM 768 N N . ILE A 1 90 ? -7.181 4.793 14.153 1.00 86.38 90 ILE A N 1
ATOM 769 C CA . ILE A 1 90 ? -7.545 3.563 14.874 1.00 86.38 90 ILE A CA 1
ATOM 770 C C . ILE A 1 90 ? -6.782 3.474 16.201 1.00 86.38 90 ILE A C 1
ATOM 772 O O . ILE A 1 90 ? -7.396 3.218 17.232 1.00 86.38 90 ILE A O 1
ATOM 776 N N . ASP A 1 91 ? -5.475 3.745 16.208 1.00 86.25 91 ASP A N 1
ATOM 777 C CA . ASP A 1 91 ? -4.629 3.674 17.403 1.00 86.25 91 ASP A CA 1
ATOM 778 C C . ASP A 1 91 ? -5.104 4.662 18.490 1.00 86.25 91 ASP A C 1
ATOM 780 O O . ASP A 1 91 ? -5.128 4.316 19.676 1.00 86.25 91 ASP A O 1
ATOM 784 N N . LEU A 1 92 ? -5.552 5.867 18.111 1.00 88.81 92 LEU A N 1
ATOM 785 C CA . LEU A 1 92 ? -6.157 6.835 19.038 1.00 88.81 92 LEU A CA 1
ATOM 786 C C . LEU A 1 92 ? -7.481 6.329 19.626 1.00 88.81 92 LEU A C 1
ATOM 788 O O . LEU A 1 92 ? -7.690 6.415 20.841 1.00 88.81 92 LEU A O 1
ATOM 792 N N . ARG A 1 93 ? -8.363 5.767 18.793 1.00 86.44 93 ARG A N 1
ATOM 793 C CA . ARG A 1 93 ? -9.639 5.191 19.249 1.00 86.44 93 ARG A CA 1
ATOM 794 C C . ARG A 1 93 ? -9.419 3.987 20.156 1.00 86.44 93 ARG A C 1
ATOM 796 O O . ARG A 1 93 ? -10.044 3.892 21.208 1.00 86.44 93 ARG A O 1
ATOM 803 N N . MET A 1 94 ? -8.450 3.141 19.833 1.00 82.31 94 MET A N 1
ATOM 804 C CA . MET A 1 94 ? -8.093 1.971 20.631 1.00 82.31 94 MET A CA 1
ATOM 805 C C . MET A 1 94 ? -7.500 2.365 21.991 1.00 82.31 94 MET A C 1
ATOM 807 O O . MET A 1 94 ? -7.822 1.751 23.007 1.00 82.31 94 MET A O 1
ATOM 811 N N . LYS A 1 95 ? -6.697 3.439 22.056 1.00 85.88 95 LYS A N 1
ATOM 812 C CA . LYS A 1 95 ? -6.265 4.036 23.335 1.00 85.88 95 LYS A CA 1
ATOM 813 C C . LYS A 1 95 ? -7.456 4.539 24.156 1.00 85.88 95 LYS A C 1
ATOM 815 O O . LYS A 1 95 ? -7.484 4.323 25.367 1.00 85.88 95 LYS A O 1
ATOM 820 N N . ARG A 1 96 ? -8.445 5.181 23.522 1.00 86.12 96 ARG A N 1
ATOM 821 C CA . ARG A 1 96 ? -9.658 5.654 24.209 1.00 86.12 96 ARG A CA 1
ATOM 822 C C . ARG A 1 96 ? -10.493 4.494 24.755 1.00 86.12 96 ARG A C 1
ATOM 824 O O . ARG A 1 96 ? -10.849 4.547 25.929 1.00 86.12 96 ARG A O 1
ATOM 831 N N . ALA A 1 97 ? -10.720 3.445 23.965 1.00 83.44 97 ALA A N 1
ATOM 832 C CA . ALA A 1 97 ? -11.419 2.231 24.398 1.00 83.44 97 ALA A CA 1
ATOM 833 C C . ALA A 1 97 ? -10.754 1.610 25.638 1.00 83.44 97 ALA A C 1
ATOM 835 O O . ALA A 1 97 ? -11.404 1.438 26.668 1.00 83.44 97 ALA A O 1
ATOM 836 N N . LYS A 1 98 ? -9.427 1.416 25.597 1.00 81.25 98 LYS A N 1
ATOM 837 C CA . LYS A 1 98 ? -8.642 0.905 26.736 1.00 81.25 98 LYS A CA 1
ATOM 838 C C . LYS A 1 98 ? -8.736 1.787 27.980 1.00 81.25 98 LYS A C 1
ATOM 840 O O . LYS A 1 98 ? -8.712 1.288 29.102 1.00 81.25 98 LYS A O 1
ATOM 845 N N . ASN A 1 99 ? -8.819 3.107 27.814 1.00 84.62 99 ASN A N 1
ATOM 846 C CA . ASN A 1 99 ? -9.012 4.010 28.946 1.00 84.62 99 ASN A CA 1
ATOM 847 C C . ASN A 1 99 ? -10.401 3.827 29.566 1.00 84.62 99 ASN A C 1
ATOM 849 O O . ASN A 1 99 ? -10.499 3.754 30.786 1.00 84.62 99 ASN A O 1
ATOM 853 N N . ILE A 1 100 ? -11.453 3.694 28.754 1.00 81.81 100 ILE A N 1
ATOM 854 C CA . ILE A 1 100 ? -12.819 3.444 29.236 1.00 81.81 100 ILE A CA 1
ATOM 855 C C . ILE A 1 100 ? -12.902 2.101 29.986 1.00 81.81 100 ILE A C 1
ATOM 857 O O . ILE A 1 100 ? -13.464 2.047 31.081 1.00 81.81 100 ILE A O 1
ATOM 861 N N . GLU A 1 101 ? -12.260 1.048 29.473 1.00 75.56 101 GLU A N 1
ATOM 862 C CA . GLU A 1 101 ? -12.180 -0.270 30.128 1.00 75.56 101 GLU A CA 1
ATOM 863 C C . GLU A 1 101 ? -11.580 -0.193 31.540 1.00 75.56 101 GLU A C 1
ATOM 865 O O . GLU A 1 101 ? -12.100 -0.809 32.477 1.00 75.56 101 GLU A O 1
ATOM 870 N N . LYS A 1 102 ? -10.529 0.621 31.727 1.00 80.25 102 LYS A N 1
ATOM 871 C CA . LYS A 1 102 ? -9.922 0.860 33.048 1.00 80.25 102 LYS A CA 1
ATOM 872 C C . LYS A 1 102 ? -10.903 1.497 34.036 1.00 80.25 102 LYS A C 1
ATOM 874 O O . LYS A 1 102 ? -10.851 1.178 35.222 1.00 80.25 102 LYS A O 1
ATOM 879 N N . TYR A 1 103 ? -11.807 2.362 33.572 1.00 78.12 103 TYR A N 1
ATOM 880 C CA . TYR A 1 103 ? -12.787 3.033 34.434 1.00 78.12 103 TYR A CA 1
ATOM 881 C C . TYR A 1 103 ? -13.971 2.140 34.831 1.00 78.12 103 TYR A C 1
ATOM 883 O O . TYR A 1 103 ? -14.528 2.325 35.913 1.00 78.12 103 TYR A O 1
ATOM 891 N N . ILE A 1 104 ? -14.370 1.177 33.994 1.00 71.12 104 ILE A N 1
ATOM 892 C CA . ILE A 1 104 ? -15.612 0.405 34.199 1.00 71.12 104 ILE A CA 1
ATOM 893 C C . ILE A 1 104 ? -15.406 -0.861 35.066 1.00 71.12 104 ILE A C 1
ATOM 895 O O . ILE A 1 104 ? -16.387 -1.417 35.561 1.00 71.12 104 ILE A O 1
ATOM 899 N N . LYS A 1 105 ? -14.155 -1.257 35.360 1.00 64.44 105 LYS A N 1
ATOM 900 C CA . LYS A 1 105 ? -13.762 -2.549 35.971 1.00 64.44 105 LYS A CA 1
ATOM 901 C C . LYS A 1 105 ? -14.284 -3.749 35.155 1.00 64.44 105 LYS A C 1
ATOM 903 O O . LYS A 1 105 ? -15.463 -4.097 35.164 1.00 64.44 105 LYS A O 1
ATOM 908 N N . VAL A 1 106 ? -13.335 -4.421 34.506 1.00 55.16 106 VAL A N 1
ATOM 909 C CA . VAL A 1 106 ? -13.463 -5.493 33.497 1.00 55.16 106 VAL A CA 1
ATOM 910 C C . VAL A 1 106 ? -14.514 -6.579 33.811 1.00 55.16 106 VAL A C 1
ATOM 912 O O . VAL A 1 106 ? -15.219 -7.024 32.910 1.00 55.16 106 VAL A O 1
ATOM 915 N N . ALA A 1 107 ? -14.710 -6.959 35.077 1.00 48.59 107 ALA A N 1
ATOM 916 C CA . ALA A 1 107 ? -15.584 -8.079 35.456 1.00 48.59 107 ALA A CA 1
ATOM 917 C C . ALA A 1 107 ? -17.094 -7.868 35.190 1.00 48.59 107 ALA A C 1
ATOM 919 O O . ALA A 1 107 ? -17.831 -8.844 35.079 1.00 48.59 107 ALA A O 1
ATOM 920 N N . LYS A 1 108 ? -17.584 -6.620 35.079 1.00 48.81 108 LYS A N 1
ATOM 921 C CA . LYS A 1 108 ? -19.007 -6.341 34.764 1.00 48.81 108 LYS A CA 1
ATOM 922 C C . LYS A 1 108 ? -19.281 -6.069 33.283 1.00 48.81 108 LYS A C 1
ATOM 924 O O . LYS A 1 108 ? -20.446 -6.086 32.901 1.00 48.81 108 LYS A O 1
ATOM 929 N N . LEU A 1 109 ? -18.244 -5.840 32.478 1.00 50.81 109 LEU A N 1
ATOM 930 C CA . LEU A 1 109 ? -18.355 -5.735 31.020 1.00 50.81 109 LEU A CA 1
ATOM 931 C C . LEU A 1 109 ? -18.542 -7.126 30.401 1.00 50.81 109 LEU A C 1
ATOM 933 O O . LEU A 1 109 ? -19.417 -7.284 29.561 1.00 50.81 109 LEU A O 1
ATOM 937 N N . TYR A 1 110 ? -17.844 -8.151 30.912 1.00 44.97 110 TYR A N 1
ATOM 938 C CA . TYR A 1 110 ? -18.017 -9.552 30.490 1.00 44.97 110 TYR A CA 1
ATOM 939 C C . TYR A 1 110 ? -19.485 -10.028 30.530 1.00 44.97 110 TYR A C 1
ATOM 941 O O . TYR A 1 110 ? -19.960 -10.620 29.572 1.00 44.97 110 TYR A O 1
ATOM 949 N N . ARG A 1 111 ? -20.255 -9.664 31.571 1.00 40.75 111 ARG A N 1
ATOM 950 C CA . ARG A 1 111 ? -21.687 -10.027 31.695 1.00 40.75 111 ARG A CA 1
ATOM 951 C C . ARG A 1 111 ? -22.627 -9.343 30.695 1.00 40.75 111 ARG A C 1
ATOM 953 O O . ARG A 1 111 ? -23.767 -9.769 30.570 1.00 40.75 111 ARG A O 1
ATOM 960 N N . TYR A 1 112 ? -22.184 -8.273 30.036 1.00 44.19 112 TYR A N 1
ATOM 961 C CA . TYR A 1 112 ? -22.921 -7.604 28.955 1.00 44.19 112 TYR A CA 1
ATOM 962 C C . TYR A 1 112 ? -22.361 -7.991 27.567 1.00 44.19 112 TYR A C 1
ATOM 964 O O . TYR A 1 112 ? -22.958 -7.658 26.549 1.00 44.19 112 TYR A O 1
ATOM 972 N N . HIS A 1 113 ? -21.223 -8.701 27.535 1.00 48.22 113 HIS A N 1
ATOM 973 C CA . HIS A 1 113 ? -20.404 -8.991 26.353 1.00 48.22 113 HIS A CA 1
ATOM 974 C C . HIS A 1 113 ? -20.584 -10.390 25.757 1.00 48.22 113 HIS A C 1
ATOM 976 O O . HIS A 1 113 ? -20.132 -10.599 24.632 1.00 48.22 113 HIS A O 1
ATOM 982 N N . ASP A 1 114 ? -21.267 -11.318 26.435 1.00 42.25 114 ASP A N 1
ATOM 983 C CA . ASP A 1 114 ? -21.471 -12.692 25.936 1.00 42.25 114 ASP A CA 1
ATOM 984 C C . ASP A 1 114 ? -22.250 -12.771 24.604 1.00 42.25 114 ASP A C 1
ATOM 986 O O . ASP A 1 114 ? -22.319 -13.838 24.005 1.00 42.25 114 ASP A O 1
ATOM 990 N N . ASN A 1 115 ? -22.787 -11.655 24.085 1.00 40.41 115 ASN A N 1
ATOM 991 C CA . ASN A 1 115 ? -23.583 -11.656 22.855 1.00 40.41 115 ASN A CA 1
ATOM 992 C C . ASN A 1 115 ? -23.055 -10.851 21.661 1.00 40.41 115 ASN A C 1
ATOM 994 O O . ASN A 1 115 ? -23.682 -10.958 20.611 1.00 40.41 115 ASN A O 1
ATOM 998 N N . LYS A 1 116 ? -21.957 -10.083 21.748 1.00 42.94 116 LYS A N 1
ATOM 999 C CA . LYS A 1 116 ? -21.251 -9.449 20.601 1.00 42.94 116 LYS A CA 1
ATOM 1000 C C . LYS A 1 116 ? -20.161 -8.507 21.125 1.00 42.94 116 LYS A C 1
ATOM 1002 O O . LYS A 1 116 ? -20.294 -7.942 22.202 1.00 42.94 116 LYS A O 1
ATOM 1007 N N . PHE A 1 117 ? -19.125 -8.294 20.317 1.00 43.69 117 PHE A N 1
ATOM 1008 C CA . PHE A 1 117 ? -17.897 -7.537 20.607 1.00 43.69 117 PHE A CA 1
ATOM 1009 C C . PHE A 1 117 ? -16.818 -8.309 21.362 1.00 43.69 117 PHE A C 1
ATOM 1011 O O . PHE A 1 117 ? -16.334 -7.911 22.416 1.00 43.69 117 PHE A O 1
ATOM 1018 N N . TYR A 1 118 ? -16.287 -9.327 20.690 1.00 46.31 118 TYR A N 1
ATOM 1019 C CA . TYR A 1 118 ? -14.838 -9.328 20.588 1.00 46.31 118 TYR A CA 1
ATOM 1020 C C . TYR A 1 118 ? -14.469 -8.108 19.734 1.00 46.31 118 TYR A C 1
ATOM 1022 O O . TYR A 1 118 ? -14.969 -7.980 18.614 1.00 46.31 118 TYR A O 1
ATOM 1030 N N . LEU A 1 119 ? -13.555 -7.252 20.204 1.00 46.88 119 LEU A N 1
ATOM 1031 C CA . LEU A 1 119 ? -12.519 -6.725 19.310 1.00 46.88 119 LEU A CA 1
ATOM 1032 C C . LEU A 1 119 ? -11.912 -7.979 18.685 1.00 46.88 119 LEU A C 1
ATOM 1034 O O . LEU A 1 119 ? -11.020 -8.574 19.286 1.00 46.88 119 LEU A O 1
ATOM 1038 N N . LYS A 1 120 ? -12.546 -8.486 17.617 1.00 45.38 120 LYS A N 1
ATOM 1039 C CA . LYS A 1 120 ? -12.283 -9.784 17.004 1.00 45.38 120 LYS A CA 1
ATOM 1040 C C . LYS A 1 120 ? -10.843 -9.700 16.625 1.00 45.38 120 LYS A C 1
ATOM 1042 O O . LYS A 1 120 ? -10.558 -8.994 15.668 1.00 45.38 120 LYS A O 1
ATOM 1047 N N . GLN A 1 121 ? -10.023 -10.292 17.493 1.00 45.03 121 GLN A N 1
ATOM 1048 C CA . GLN A 1 121 ? -8.583 -10.185 17.598 1.00 45.03 121 GLN A CA 1
ATOM 1049 C C . GLN A 1 121 ? -8.072 -9.580 16.300 1.00 45.03 121 GLN A C 1
ATOM 1051 O O . GLN A 1 121 ? -7.941 -10.313 15.322 1.00 45.03 121 GLN A O 1
ATOM 1056 N N . CYS A 1 122 ? -8.000 -8.235 16.223 1.00 45.34 122 CYS A N 1
ATOM 1057 C CA . CYS A 1 122 ? -7.478 -7.583 15.026 1.00 45.34 122 CYS A CA 1
ATOM 1058 C C . CYS A 1 122 ? -6.091 -8.180 14.961 1.00 45.34 122 CYS A C 1
ATOM 1060 O O . CYS A 1 122 ? -5.307 -7.864 15.855 1.00 45.34 122 CYS A O 1
ATOM 1062 N N . ASN A 1 123 ? -5.870 -9.150 14.071 1.00 43.47 123 ASN A N 1
ATOM 1063 C CA . ASN A 1 123 ? -4.680 -9.983 14.074 1.00 43.47 123 ASN A CA 1
ATOM 1064 C C . ASN A 1 123 ? -3.507 -9.022 13.948 1.00 43.47 123 ASN A C 1
ATOM 1066 O O . ASN A 1 123 ? -3.225 -8.472 12.890 1.00 43.47 123 ASN A O 1
ATOM 1070 N N . PHE A 1 124 ? -2.926 -8.704 15.099 1.00 48.25 124 PHE A N 1
ATOM 1071 C CA . PHE A 1 124 ? -1.982 -7.625 15.268 1.00 48.25 124 PHE A CA 1
ATOM 1072 C C . PHE A 1 124 ? -0.635 -8.250 14.962 1.00 48.25 124 PHE A C 1
ATOM 1074 O O . PHE A 1 124 ? 0.095 -8.622 15.872 1.00 48.25 124 PHE A O 1
ATOM 1081 N N . SER A 1 125 ? -0.344 -8.475 13.685 1.00 45.09 125 SER A N 1
ATOM 1082 C CA . SER A 1 125 ? 0.936 -9.037 13.265 1.00 45.09 125 SER A CA 1
ATOM 1083 C C . SER A 1 125 ? 1.099 -8.853 11.753 1.00 45.09 125 SER A C 1
ATOM 1085 O O . SER A 1 125 ? 0.714 -9.719 10.989 1.00 45.09 125 SER A O 1
ATOM 1087 N N . GLY A 1 126 ? 1.687 -7.765 11.269 1.00 54.91 126 GLY A N 1
ATOM 1088 C CA . GLY A 1 126 ? 2.693 -6.991 11.975 1.00 54.91 126 GLY A CA 1
ATOM 1089 C C . GLY A 1 126 ? 3.110 -5.715 11.268 1.00 54.91 126 GLY A C 1
ATOM 1090 O O . GLY A 1 126 ? 2.524 -5.286 10.280 1.00 54.91 126 GLY A O 1
ATOM 1091 N N . LYS A 1 127 ? 4.164 -5.095 11.807 1.00 65.38 127 LYS A N 1
ATOM 1092 C CA . LYS A 1 127 ? 4.773 -3.856 11.291 1.00 65.38 127 LYS A CA 1
ATOM 1093 C C . LYS A 1 127 ? 4.947 -3.869 9.763 1.00 65.38 127 LYS A C 1
ATOM 1095 O O . LYS A 1 127 ? 4.842 -2.818 9.146 1.00 65.38 127 LYS A O 1
ATOM 1100 N N . LEU A 1 128 ? 5.142 -5.051 9.177 1.00 67.62 128 LEU A N 1
ATOM 1101 C CA . LEU A 1 128 ? 5.260 -5.299 7.741 1.00 67.62 128 LEU A CA 1
ATOM 1102 C C . LEU A 1 128 ? 4.061 -4.820 6.911 1.00 67.62 128 LEU A C 1
ATOM 1104 O O . LEU A 1 128 ? 4.266 -4.238 5.853 1.00 67.62 128 LEU A O 1
ATOM 1108 N N . GLU A 1 129 ? 2.825 -4.972 7.388 1.00 74.25 129 GLU A N 1
ATOM 1109 C CA . GLU A 1 129 ? 1.622 -4.593 6.623 1.00 74.25 129 GLU A CA 1
ATOM 1110 C C . GLU A 1 129 ? 1.556 -3.085 6.357 1.00 74.25 129 GLU A C 1
ATOM 1112 O O . GLU A 1 129 ? 1.060 -2.626 5.326 1.00 74.25 129 GLU A O 1
ATOM 1117 N N . ARG A 1 130 ? 2.131 -2.292 7.269 1.00 75.75 130 ARG A N 1
ATOM 1118 C CA . ARG A 1 130 ? 2.251 -0.836 7.113 1.00 75.75 130 ARG A CA 1
ATOM 1119 C C . ARG A 1 130 ? 3.207 -0.451 5.986 1.00 75.75 130 ARG A C 1
ATOM 1121 O O . ARG A 1 130 ? 3.109 0.659 5.474 1.00 75.75 130 ARG A O 1
ATOM 1128 N N . HIS A 1 131 ? 4.106 -1.355 5.613 1.00 83.50 131 HIS A N 1
ATOM 1129 C CA . HIS A 1 131 ? 5.126 -1.137 4.597 1.00 83.50 131 HIS A CA 1
ATOM 1130 C C . HIS A 1 131 ? 4.773 -1.757 3.247 1.00 83.50 131 HIS A C 1
ATOM 1132 O O . HIS A 1 131 ? 5.575 -1.625 2.331 1.00 83.50 131 HIS A O 1
ATOM 1138 N N . ILE A 1 132 ?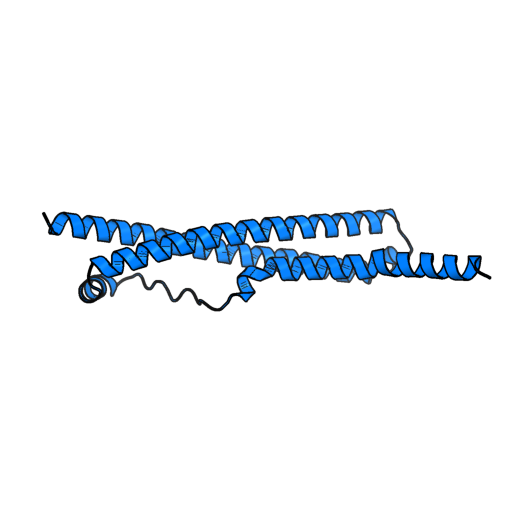 3.587 -2.361 3.078 1.00 88.06 132 ILE A N 1
ATOM 1139 C CA . ILE A 1 132 ? 3.163 -2.930 1.788 1.00 88.06 132 ILE A CA 1
ATOM 1140 C C . ILE A 1 132 ? 3.325 -1.905 0.650 1.00 88.06 132 ILE A C 1
ATOM 1142 O O . ILE A 1 132 ? 4.067 -2.204 -0.283 1.00 88.06 132 ILE A O 1
ATOM 1146 N N . PRO A 1 133 ? 2.787 -0.668 0.730 1.00 89.62 133 PRO A N 1
ATOM 1147 C CA . PRO A 1 133 ? 2.990 0.308 -0.345 1.00 89.62 133 PRO A CA 1
ATOM 1148 C C . PRO A 1 133 ? 4.458 0.705 -0.545 1.00 89.62 133 PRO A C 1
ATOM 1150 O O . PRO A 1 133 ? 4.886 0.962 -1.665 1.00 89.62 133 PRO A O 1
ATOM 1153 N N . SER A 1 134 ? 5.256 0.719 0.528 1.00 89.31 134 SER A N 1
ATOM 1154 C CA . SER A 1 134 ? 6.690 1.016 0.453 1.00 89.31 134 SER A CA 1
ATOM 1155 C C . SER A 1 134 ? 7.469 -0.078 -0.282 1.00 89.31 134 SER A C 1
ATOM 1157 O O . SER A 1 134 ? 8.394 0.238 -1.020 1.00 89.31 134 SER A O 1
ATOM 1159 N N . VAL A 1 135 ? 7.094 -1.350 -0.114 1.00 91.50 135 VAL A N 1
ATOM 1160 C CA . VAL A 1 135 ? 7.718 -2.473 -0.830 1.00 91.50 135 VAL A CA 1
ATOM 1161 C C . VAL A 1 135 ? 7.492 -2.335 -2.335 1.00 91.50 135 VAL A C 1
ATOM 1163 O O . VAL A 1 135 ? 8.453 -2.414 -3.096 1.00 91.50 135 VAL A O 1
ATOM 1166 N N . PHE A 1 136 ? 6.260 -2.048 -2.767 1.00 92.25 136 PHE A N 1
ATOM 1167 C CA . PHE A 1 136 ? 5.961 -1.814 -4.185 1.00 92.25 136 PHE A CA 1
ATOM 1168 C C . PHE A 1 136 ? 6.672 -0.574 -4.730 1.00 92.25 136 PHE A C 1
ATOM 1170 O O . PHE A 1 136 ? 7.262 -0.632 -5.804 1.00 92.25 136 PHE A O 1
ATOM 1177 N N . MET A 1 137 ? 6.723 0.516 -3.960 1.00 92.69 137 MET A N 1
ATOM 1178 C CA . MET A 1 137 ? 7.488 1.710 -4.327 1.00 92.69 137 MET A CA 1
ATOM 1179 C C . MET A 1 137 ? 8.966 1.381 -4.602 1.00 92.69 137 MET A C 1
ATOM 1181 O O . MET A 1 137 ? 9.507 1.797 -5.624 1.00 92.69 137 MET A O 1
ATOM 1185 N N . VAL A 1 138 ? 9.613 0.598 -3.729 1.00 93.00 138 VAL A N 1
ATOM 1186 C CA . VAL A 1 138 ? 11.004 0.151 -3.923 1.00 93.00 138 VAL A CA 1
ATOM 1187 C C . VAL A 1 138 ? 11.141 -0.741 -5.160 1.00 93.00 138 VAL A C 1
ATOM 1189 O O . VAL A 1 138 ? 12.080 -0.553 -5.930 1.00 93.00 138 VAL A O 1
ATOM 1192 N N . LEU A 1 139 ? 10.208 -1.669 -5.390 1.00 92.44 139 LEU A N 1
ATOM 1193 C CA . LEU A 1 139 ? 10.214 -2.518 -6.587 1.00 92.44 139 LEU A CA 1
ATOM 1194 C C . LEU A 1 139 ? 10.153 -1.685 -7.873 1.00 92.44 139 LEU A C 1
ATOM 1196 O O . LEU A 1 139 ? 10.957 -1.899 -8.781 1.00 92.44 139 LEU A O 1
ATOM 1200 N N . TRP A 1 140 ? 9.271 -0.688 -7.932 1.00 93.00 140 TRP A N 1
ATOM 1201 C CA . TRP A 1 140 ? 9.175 0.214 -9.078 1.00 93.00 140 TRP A CA 1
ATOM 1202 C C . TRP A 1 140 ? 10.446 1.042 -9.289 1.00 93.00 140 TRP A C 1
ATOM 1204 O O . TRP A 1 140 ? 10.890 1.194 -10.428 1.00 93.00 140 TRP A O 1
ATOM 1214 N N . PHE A 1 141 ? 11.089 1.510 -8.213 1.00 90.81 141 PHE A N 1
ATOM 1215 C CA . PHE A 1 141 ? 12.395 2.169 -8.316 1.00 90.81 141 PHE A CA 1
ATOM 1216 C C . PHE A 1 141 ? 13.479 1.247 -8.872 1.00 90.81 141 PHE A C 1
ATOM 1218 O O . PHE A 1 141 ? 14.276 1.690 -9.695 1.00 90.81 141 PHE A O 1
ATOM 1225 N N . ILE A 1 142 ? 13.509 -0.023 -8.460 1.00 89.75 142 ILE A N 1
ATOM 1226 C CA . ILE A 1 142 ? 14.465 -1.004 -8.990 1.00 89.75 142 ILE A CA 1
ATOM 1227 C C . ILE A 1 142 ? 14.235 -1.208 -10.490 1.00 89.75 142 ILE A C 1
ATOM 1229 O O . ILE A 1 142 ? 15.198 -1.196 -11.254 1.00 89.75 142 ILE A O 1
ATOM 1233 N N . ILE A 1 143 ? 12.979 -1.338 -10.932 1.00 87.31 143 ILE A N 1
ATOM 1234 C CA . ILE A 1 143 ? 12.645 -1.490 -12.357 1.00 87.31 143 ILE A CA 1
ATOM 1235 C C . ILE A 1 143 ? 13.133 -0.277 -13.158 1.00 87.31 143 ILE A C 1
ATOM 1237 O O . ILE A 1 143 ? 13.803 -0.453 -14.179 1.00 87.31 143 ILE A O 1
ATOM 1241 N N . LEU A 1 144 ? 12.858 0.937 -12.670 1.00 86.12 144 LEU A N 1
ATOM 1242 C CA . LEU A 1 144 ? 13.290 2.188 -13.297 1.00 86.12 144 LEU A CA 1
ATOM 1243 C C . LEU A 1 144 ? 14.822 2.296 -13.338 1.00 86.12 144 LEU A C 1
ATOM 1245 O O . LEU A 1 144 ? 15.399 2.639 -14.370 1.00 86.12 144 LEU A O 1
ATOM 1249 N N . PHE A 1 145 ? 15.499 1.941 -12.245 1.00 84.88 145 PHE A N 1
ATOM 1250 C CA . PHE A 1 145 ? 16.956 1.966 -12.172 1.00 84.88 145 PHE A CA 1
ATOM 1251 C C . PHE A 1 145 ? 17.602 0.984 -13.157 1.00 84.88 145 PHE A C 1
ATOM 1253 O O . PHE A 1 145 ? 18.510 1.366 -13.892 1.00 84.88 145 PHE A O 1
ATOM 1260 N N . MET A 1 146 ? 17.113 -0.256 -13.214 1.00 82.94 146 MET A N 1
ATOM 1261 C CA . MET A 1 146 ? 17.682 -1.307 -14.064 1.00 82.94 146 MET A CA 1
ATOM 1262 C C . MET A 1 146 ? 17.481 -1.047 -15.560 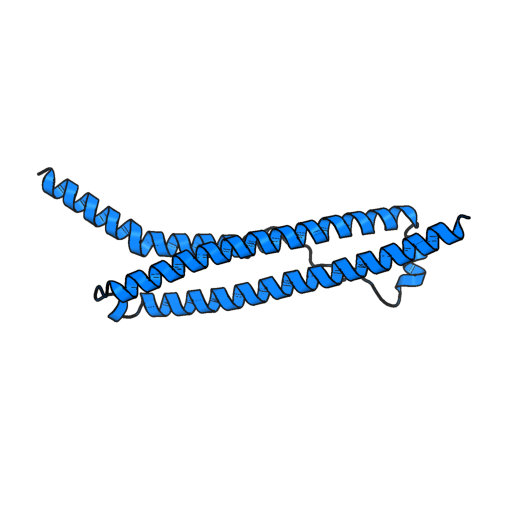1.00 82.94 146 MET A C 1
ATOM 1264 O O . MET A 1 146 ? 18.371 -1.358 -16.347 1.00 82.94 146 MET A O 1
ATOM 1268 N N . HIS A 1 147 ? 16.343 -0.470 -15.959 1.00 78.31 147 HIS A N 1
ATOM 1269 C CA . HIS A 1 147 ? 15.996 -0.321 -17.377 1.00 78.31 147 HIS A CA 1
ATOM 1270 C C . HIS A 1 147 ? 16.310 1.059 -17.958 1.00 78.31 147 HIS A C 1
ATOM 1272 O O . HIS A 1 147 ? 16.493 1.167 -19.165 1.00 78.31 147 HIS A O 1
ATOM 1278 N N . PHE A 1 148 ? 16.406 2.102 -17.131 1.00 72.94 148 PHE A N 1
ATOM 1279 C CA . PHE A 1 148 ? 16.666 3.461 -17.611 1.00 72.94 148 PHE A CA 1
ATOM 1280 C C . PHE A 1 148 ? 18.031 3.983 -17.158 1.00 72.94 148 PHE A C 1
ATOM 1282 O O . PHE A 1 148 ? 18.858 4.388 -17.974 1.00 72.94 148 PHE A O 1
ATOM 1289 N N . ILE A 1 149 ? 18.308 3.922 -15.854 1.00 71.81 149 ILE A N 1
ATOM 1290 C CA . ILE A 1 149 ? 19.494 4.560 -15.266 1.00 71.81 149 ILE A CA 1
ATOM 1291 C C . ILE A 1 149 ? 20.761 3.743 -15.550 1.00 71.81 149 ILE A C 1
ATOM 1293 O O . ILE A 1 149 ? 21.765 4.290 -16.001 1.00 71.81 149 ILE A O 1
ATOM 1297 N N . PHE A 1 150 ? 20.726 2.428 -15.338 1.00 76.00 150 PHE A N 1
ATOM 1298 C CA . PHE A 1 150 ? 21.894 1.564 -15.511 1.00 76.00 150 PHE A CA 1
ATOM 1299 C C . PHE A 1 150 ? 22.414 1.505 -16.965 1.00 76.00 150 PHE A C 1
ATOM 1301 O O . PHE A 1 150 ? 23.622 1.676 -17.165 1.00 76.00 150 PHE A O 1
ATOM 1308 N N . PRO A 1 151 ? 21.568 1.346 -18.006 1.00 75.94 151 PRO A N 1
ATOM 1309 C CA . PRO A 1 151 ? 22.028 1.358 -19.395 1.00 75.94 151 PRO A CA 1
ATOM 1310 C C . PRO A 1 151 ? 22.570 2.725 -19.818 1.00 75.94 151 PRO A C 1
ATOM 1312 O O . PRO A 1 151 ? 23.556 2.791 -20.555 1.00 75.94 151 PRO A O 1
ATOM 1315 N N . PHE A 1 152 ? 21.964 3.810 -19.326 1.00 72.56 152 PHE A N 1
ATOM 1316 C CA . PHE A 1 152 ? 22.432 5.171 -19.570 1.00 72.56 152 PHE A CA 1
ATOM 1317 C C . PHE A 1 152 ? 23.823 5.403 -18.966 1.00 72.56 152 PHE A C 1
ATOM 1319 O O . PHE A 1 152 ? 24.735 5.812 -19.683 1.00 72.56 152 PHE A O 1
ATOM 1326 N N . ILE A 1 153 ? 24.026 5.044 -17.691 1.00 73.56 153 ILE A N 1
ATOM 1327 C CA . ILE A 1 153 ? 25.339 5.117 -17.027 1.00 73.56 153 ILE A CA 1
ATOM 1328 C C . ILE A 1 153 ? 26.374 4.291 -17.795 1.00 73.56 153 ILE A C 1
ATOM 1330 O O . ILE A 1 153 ? 27.465 4.782 -18.077 1.00 73.56 153 ILE A O 1
ATOM 1334 N N . LYS A 1 154 ? 26.032 3.060 -18.201 1.00 76.50 154 LYS A N 1
ATOM 1335 C CA . LYS A 1 154 ? 26.932 2.199 -18.979 1.00 76.50 154 LYS A CA 1
ATOM 1336 C C . LYS A 1 154 ? 27.340 2.845 -20.307 1.00 76.50 154 LYS A C 1
ATOM 1338 O O . LYS A 1 154 ? 28.525 2.828 -20.637 1.00 76.50 154 LYS A O 1
ATOM 1343 N N . LYS A 1 155 ? 26.391 3.426 -21.055 1.00 78.81 155 LYS A N 1
ATOM 1344 C CA . LYS A 1 155 ? 26.672 4.136 -22.317 1.00 78.81 155 LYS A CA 1
ATOM 1345 C C . LYS A 1 155 ? 27.591 5.341 -22.089 1.00 78.81 155 LYS A C 1
ATOM 1347 O O . LYS A 1 155 ? 28.590 5.466 -22.791 1.00 78.81 155 LYS A O 1
ATOM 1352 N N . VAL A 1 156 ? 27.307 6.173 -21.084 1.00 78.62 156 VAL A N 1
ATOM 1353 C CA . VAL A 1 156 ? 28.117 7.361 -20.752 1.00 78.62 156 VAL A CA 1
ATOM 1354 C C . VAL A 1 156 ? 29.533 6.976 -20.312 1.00 78.62 156 VAL A C 1
ATOM 1356 O O . VAL A 1 156 ? 30.500 7.533 -20.823 1.00 78.62 156 VAL A O 1
ATOM 1359 N N . CYS A 1 157 ? 29.688 5.987 -19.428 1.00 77.94 157 CYS A N 1
ATOM 1360 C CA . CYS A 1 157 ? 31.006 5.502 -19.011 1.00 77.94 157 CYS A CA 1
ATOM 1361 C C . CYS A 1 157 ? 31.812 4.928 -20.186 1.00 77.94 157 CYS A C 1
ATOM 1363 O O . CYS A 1 157 ? 33.015 5.161 -20.272 1.00 77.94 157 CYS A O 1
ATOM 1365 N N . CYS A 1 158 ? 31.167 4.205 -21.105 1.00 77.06 158 CYS A N 1
ATOM 1366 C CA . CYS A 1 158 ? 31.836 3.649 -22.281 1.00 77.06 158 CYS A CA 1
ATOM 1367 C C . CYS A 1 158 ? 32.309 4.756 -23.244 1.00 77.06 158 CYS A C 1
ATOM 1369 O O . CYS A 1 158 ? 33.446 4.711 -23.709 1.00 77.06 158 CYS A O 1
ATOM 1371 N N . LEU A 1 159 ? 31.483 5.788 -23.459 1.00 75.88 159 LEU A N 1
ATOM 1372 C CA . LEU A 1 159 ? 31.842 6.997 -24.213 1.00 75.88 159 LEU A CA 1
ATOM 1373 C C . LEU A 1 159 ? 33.026 7.746 -23.584 1.00 75.88 159 LEU A C 1
ATOM 1375 O O . LEU A 1 159 ? 33.957 8.112 -24.293 1.00 75.88 159 LEU A O 1
ATOM 1379 N N . LEU A 1 160 ? 33.035 7.921 -22.260 1.00 76.44 160 LEU A N 1
ATOM 1380 C CA . LEU A 1 160 ? 34.132 8.590 -21.552 1.00 76.44 160 LEU A CA 1
ATOM 1381 C C . LEU A 1 160 ? 35.462 7.828 -21.663 1.00 76.44 160 LEU A C 1
ATOM 1383 O O . LEU A 1 160 ? 36.504 8.453 -21.827 1.00 76.44 160 LEU A O 1
ATOM 1387 N N . ILE A 1 161 ? 35.439 6.491 -21.617 1.00 74.19 161 ILE A N 1
ATOM 1388 C CA . ILE A 1 161 ? 36.642 5.657 -21.791 1.00 74.19 161 ILE A CA 1
ATOM 1389 C C . ILE A 1 161 ? 37.157 5.716 -23.238 1.00 74.19 161 ILE A C 1
ATOM 1391 O O . ILE A 1 161 ? 38.367 5.723 -23.451 1.00 74.19 161 ILE A O 1
ATOM 1395 N N . LEU A 1 162 ? 36.258 5.764 -24.226 1.00 67.94 162 LEU A N 1
ATOM 1396 C CA . LEU A 1 162 ? 36.613 5.903 -25.643 1.00 67.94 162 LEU A CA 1
ATOM 1397 C C . LEU A 1 162 ? 37.183 7.288 -25.976 1.00 67.94 162 LEU A C 1
ATOM 1399 O O . LEU A 1 162 ? 38.104 7.364 -26.774 1.00 67.94 162 LEU A O 1
ATOM 1403 N N . CYS A 1 163 ? 36.680 8.359 -25.356 1.00 64.94 163 CYS A N 1
ATOM 1404 C CA . CYS A 1 163 ? 37.210 9.717 -25.534 1.00 64.94 163 CYS A CA 1
ATOM 1405 C C . CYS A 1 163 ? 38.508 9.993 -24.753 1.00 64.94 163 CYS A C 1
ATOM 1407 O O . CYS A 1 163 ? 39.144 11.015 -24.992 1.00 64.94 163 CYS A O 1
ATOM 1409 N N . ALA A 1 164 ? 38.880 9.131 -23.802 1.00 65.31 164 ALA A N 1
ATOM 1410 C CA . ALA A 1 164 ? 40.111 9.250 -23.015 1.00 65.31 164 ALA A CA 1
ATOM 1411 C C . ALA A 1 164 ? 41.309 8.481 -23.614 1.00 65.31 164 ALA A C 1
ATOM 1413 O O . ALA A 1 164 ? 42.395 8.509 -23.032 1.00 65.31 164 ALA A O 1
ATOM 1414 N N . LYS A 1 165 ? 41.112 7.779 -24.737 1.00 54.31 165 LYS A N 1
ATOM 1415 C CA . LYS A 1 165 ? 42.158 7.152 -25.559 1.00 54.31 165 LYS A CA 1
ATOM 1416 C C . LYS A 1 165 ? 42.417 7.985 -26.805 1.00 54.31 165 LYS A C 1
ATOM 1418 O O . LYS A 1 165 ? 43.588 7.987 -27.235 1.00 54.31 165 LYS A O 1
#

Secondary structure (DSSP, 8-state):
-HHHHHHHHHHHHHHHHHHHHHHHHHHHHHHHHHHHHHHHHHHHHHHHHTSHHHHTT-HHHHHHHHHHHHHHHHHHHHHHHHHHHHHHHHHHHHHHHHHHHHHH-GGGTHHHHTTS----------GGGGGHHHHHHHHHHHHHIIIIIHHHHHHHHHHHHHHT-

Solvent-accessible surface area (backbone atoms only — not comparable to full-atom values): 9248 Å² total; per-residue (Å²): 119,70,67,64,57,51,56,51,51,50,54,50,40,53,55,41,50,51,49,42,54,52,52,51,53,51,52,50,52,50,50,54,52,48,54,52,52,52,50,50,51,52,52,52,49,54,52,46,75,71,31,67,73,62,71,69,69,41,60,66,63,50,50,52,50,53,50,51,49,56,49,49,41,53,49,25,51,55,48,36,53,53,52,50,53,53,47,54,52,40,54,54,42,52,51,50,44,56,52,52,48,68,73,70,46,66,80,64,51,54,78,73,34,87,82,62,74,69,80,65,71,71,79,85,74,54,82,64,69,75,39,50,39,55,52,55,32,52,52,51,50,50,52,48,39,62,71,52,50,48,55,49,52,52,51,53,54,51,50,54,57,61,74,73,109